Protein AF-A0A968DKX8-F1 (afdb_monomer)

pLDDT: mean 92.48, std 5.24, range [71.94, 97.25]

Radius of gyration: 12.38 Å; Cα contacts (8 Å, |Δi|>4): 162; chains: 1; bounding box: 35×17×22 Å

Mean predicted aligned error: 3.7 Å

Sequence (78 aa):
MAVVRARETLAAELGIGIADVEILAYEQAEWSDSCLGLGGIAESCLQVIVEGWQVELSAQGRSYIARTDELGESIRFE

Foldseek 3Di:
DLQLLLLVVVCVVVVHDSVQKDWPDKDKDWAQFPLRVPDDPPDPTHRDIFTWMWTWMDHPNDIWIWTAGNVNPDIDID

Solvent-accessible surface area (backbone atoms only — not comparable to full-atom values): 4406 Å² total; per-residue (Å²): 106,20,69,58,45,50,44,48,50,51,14,61,77,71,73,51,55,56,86,56,40,45,79,76,48,72,47,83,42,75,20,67,17,74,47,58,71,67,59,51,99,87,50,89,53,52,84,39,80,38,58,20,33,41,31,37,31,35,41,92,93,41,80,43,44,35,35,28,35,64,70,34,87,48,74,47,71,112

Nearest PDB structures (foldseek):
  5d17-assembly1_A  TM=4.623E-01  e=8.506E-01  Escherichia coli
  3sxx-assembly4_B  TM=5.536E-01  e=8.507E+00  Ogataea angusta
  3u12-assembly2_B  TM=5.900E-01  e=8.507E+00  Homo sapiens

Structure (mmCIF, N/CA/C/O backbone):
data_AF-A0A968DKX8-F1
#
_entry.id   AF-A0A968DKX8-F1
#
loop_
_atom_site.group_PDB
_atom_site.id
_atom_site.type_symbol
_atom_site.label_atom_id
_atom_site.label_alt_id
_atom_site.label_comp_id
_atom_site.label_asym_id
_atom_site.label_entity_id
_atom_site.label_seq_id
_atom_site.pdbx_PDB_ins_code
_atom_site.Cartn_x
_atom_site.Cartn_y
_atom_site.Cartn_z
_atom_site.occupancy
_atom_site.B_iso_or_equiv
_atom_site.auth_seq_id
_atom_site.auth_comp_id
_atom_site.auth_asym_id
_atom_site.auth_atom_id
_atom_site.pdbx_PDB_model_num
ATOM 1 N N . MET A 1 1 ? -4.715 -4.465 -11.882 1.00 78.44 1 MET A N 1
ATOM 2 C CA . MET A 1 1 ? -5.410 -5.071 -10.714 1.00 78.44 1 MET A CA 1
ATOM 3 C C . MET A 1 1 ? -4.742 -4.716 -9.383 1.00 78.44 1 MET A C 1
ATOM 5 O O . MET A 1 1 ? -5.391 -4.888 -8.358 1.00 78.44 1 MET A O 1
ATOM 9 N N . ALA A 1 2 ? -3.514 -4.177 -9.385 1.00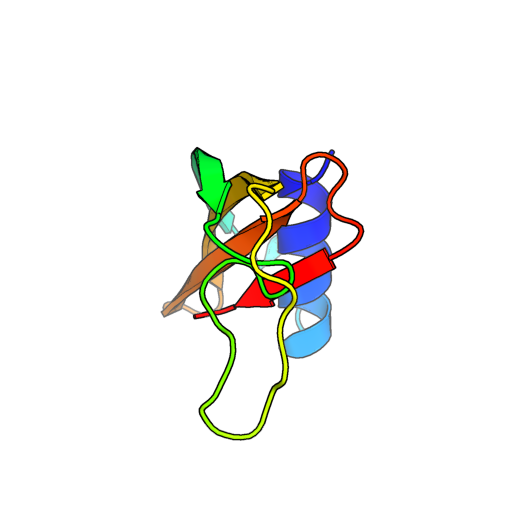 90.88 2 ALA A N 1
ATOM 10 C CA . ALA A 1 2 ? -2.762 -3.807 -8.184 1.00 90.88 2 ALA A CA 1
ATOM 11 C C . ALA A 1 2 ? -3.547 -2.943 -7.177 1.00 90.88 2 ALA A C 1
ATOM 13 O O . ALA A 1 2 ? -3.582 -3.268 -5.996 1.00 90.88 2 ALA A O 1
ATOM 14 N N . VAL A 1 3 ? -4.286 -1.931 -7.650 1.00 92.69 3 VAL A N 1
ATOM 15 C CA . VAL A 1 3 ? -5.124 -1.055 -6.804 1.00 92.69 3 VAL A CA 1
ATOM 16 C C . VAL A 1 3 ? -6.161 -1.829 -5.980 1.00 92.69 3 VAL A C 1
ATOM 18 O O . VAL A 1 3 ? -6.349 -1.566 -4.794 1.00 92.69 3 VAL A O 1
ATOM 21 N N . VAL A 1 4 ? -6.825 -2.816 -6.588 1.00 94.00 4 VAL A N 1
ATOM 22 C CA . VAL A 1 4 ? -7.825 -3.636 -5.887 1.00 94.00 4 VAL A CA 1
ATOM 23 C C . VAL A 1 4 ? -7.144 -4.533 -4.860 1.00 94.00 4 VAL A C 1
ATOM 25 O O . VAL A 1 4 ? -7.617 -4.603 -3.729 1.00 94.00 4 VAL A O 1
ATOM 28 N N . ARG A 1 5 ? -6.005 -5.140 -5.218 1.00 95.19 5 ARG A N 1
ATOM 29 C CA . ARG A 1 5 ? -5.226 -5.971 -4.291 1.00 95.19 5 ARG A CA 1
ATOM 30 C C . ARG A 1 5 ? -4.737 -5.169 -3.088 1.00 95.19 5 ARG A C 1
ATOM 32 O O . ARG A 1 5 ? -4.861 -5.647 -1.972 1.00 95.19 5 ARG A O 1
ATOM 39 N N . ALA A 1 6 ? -4.283 -3.929 -3.287 1.00 95.12 6 ALA A N 1
ATOM 40 C CA . ALA A 1 6 ? -3.860 -3.050 -2.194 1.00 95.12 6 ALA A CA 1
ATOM 41 C C . ALA A 1 6 ? -4.989 -2.803 -1.185 1.00 95.12 6 ALA A C 1
ATOM 43 O O . ALA A 1 6 ? -4.781 -2.891 0.026 1.00 95.12 6 ALA A O 1
ATOM 44 N N . ARG A 1 7 ? -6.209 -2.569 -1.685 1.00 96.00 7 ARG A N 1
ATOM 45 C CA . ARG A 1 7 ? -7.403 -2.438 -0.846 1.00 96.00 7 ARG A CA 1
ATOM 46 C C . ARG A 1 7 ? -7.712 -3.726 -0.076 1.00 96.00 7 ARG A C 1
ATOM 48 O O . ARG A 1 7 ? -8.009 -3.666 1.113 1.00 96.00 7 ARG A O 1
ATOM 55 N N . GLU A 1 8 ? -7.663 -4.877 -0.746 1.00 95.88 8 GLU A N 1
ATOM 56 C CA . GLU A 1 8 ? -7.915 -6.186 -0.127 1.00 95.88 8 GLU A CA 1
ATOM 57 C C . GLU A 1 8 ? -6.886 -6.508 0.964 1.00 95.88 8 GLU A C 1
ATOM 59 O O . GLU A 1 8 ? -7.263 -6.947 2.050 1.00 95.88 8 GLU A O 1
ATOM 64 N N . THR A 1 9 ? -5.606 -6.229 0.710 1.00 96.25 9 THR A N 1
ATOM 65 C CA . THR A 1 9 ? -4.529 -6.402 1.688 1.00 96.25 9 THR A CA 1
ATOM 66 C C . THR A 1 9 ? -4.729 -5.500 2.900 1.00 96.25 9 THR A C 1
AT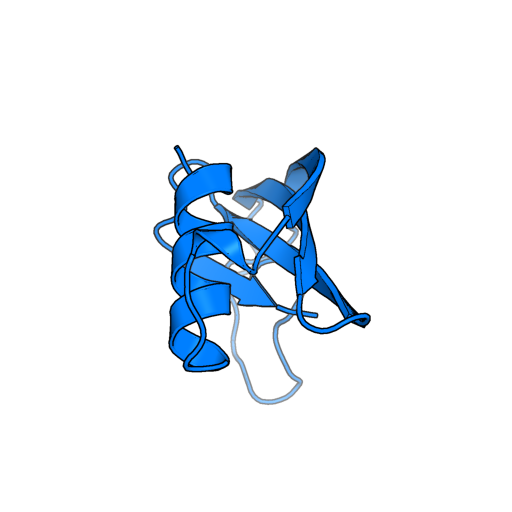OM 68 O O . THR A 1 9 ? -4.635 -5.986 4.022 1.00 96.25 9 THR A O 1
ATOM 71 N N . LEU A 1 10 ? -5.074 -4.221 2.708 1.00 96.06 10 LEU A N 1
ATOM 72 C CA . LEU A 1 10 ? -5.314 -3.313 3.834 1.00 96.06 10 LEU A CA 1
ATOM 73 C C . LEU A 1 10 ? -6.503 -3.767 4.689 1.00 96.06 10 LEU A C 1
ATOM 75 O O . LEU A 1 10 ? -6.435 -3.737 5.917 1.00 96.06 10 LEU A O 1
ATOM 79 N N . ALA A 1 11 ? -7.586 -4.215 4.049 1.00 96.75 11 ALA A N 1
ATOM 80 C CA . ALA A 1 11 ? -8.747 -4.744 4.757 1.00 96.75 11 ALA A CA 1
ATOM 81 C C . ALA A 1 11 ? -8.373 -5.961 5.621 1.00 96.75 11 ALA A C 1
ATOM 83 O O . ALA A 1 11 ? -8.787 -6.045 6.778 1.00 96.75 11 ALA A O 1
ATOM 84 N N . ALA A 1 12 ? -7.548 -6.865 5.078 1.00 96.12 12 ALA A N 1
ATOM 85 C CA . ALA A 1 12 ? -7.057 -8.041 5.788 1.00 96.12 12 ALA A CA 1
ATOM 86 C C . ALA A 1 12 ? -6.141 -7.679 6.972 1.00 96.12 12 ALA A C 1
ATOM 88 O O . ALA A 1 12 ? -6.349 -8.202 8.065 1.00 96.12 12 ALA A O 1
ATOM 89 N N . GLU A 1 13 ? -5.190 -6.756 6.787 1.00 94.69 13 GLU A N 1
ATOM 90 C CA . GLU A 1 13 ? -4.273 -6.280 7.840 1.00 94.69 13 GLU A CA 1
ATOM 91 C C . GLU A 1 13 ? -5.022 -5.613 9.005 1.00 94.69 13 GLU A C 1
ATOM 93 O O . GLU A 1 13 ? -4.671 -5.788 10.172 1.00 94.69 13 GLU A O 1
ATOM 98 N N . LEU A 1 14 ? -6.088 -4.866 8.701 1.00 94.81 14 LEU A N 1
ATOM 99 C CA . LEU 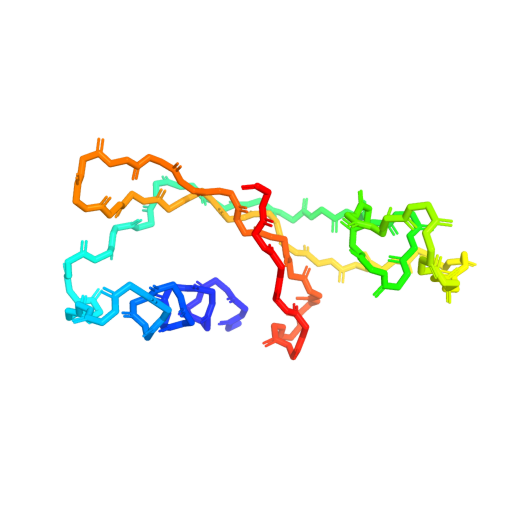A 1 14 ? -6.917 -4.190 9.703 1.00 94.81 14 LEU A CA 1
ATOM 100 C C . LEU A 1 14 ? -8.028 -5.081 10.284 1.00 94.81 14 LEU A C 1
ATOM 102 O O . LEU A 1 14 ? -8.675 -4.681 11.253 1.00 94.81 14 LEU A O 1
ATOM 106 N N . GLY A 1 15 ? -8.270 -6.263 9.708 1.00 96.06 15 GLY A N 1
ATOM 107 C CA . GLY A 1 15 ? -9.346 -7.169 10.118 1.00 96.06 15 GLY A CA 1
ATOM 108 C C . GLY A 1 15 ? -10.757 -6.614 9.881 1.00 96.06 15 GLY A C 1
ATOM 109 O O . GLY A 1 15 ? -11.674 -6.936 10.637 1.00 96.06 15 GLY A O 1
ATOM 110 N N . ILE A 1 16 ? -10.933 -5.769 8.862 1.00 95.94 16 ILE A N 1
ATOM 111 C CA . ILE A 1 16 ? -12.206 -5.116 8.510 1.00 95.94 16 ILE A CA 1
ATOM 112 C C . ILE A 1 16 ? -12.746 -5.623 7.168 1.00 95.94 16 ILE A C 1
ATOM 114 O O . ILE A 1 16 ? -12.081 -6.365 6.443 1.00 95.94 16 ILE A O 1
ATOM 118 N N . GLY A 1 17 ? -13.972 -5.231 6.815 1.00 95.81 17 GLY A N 1
ATOM 119 C CA . GLY A 1 17 ? -14.529 -5.539 5.505 1.00 95.81 17 GLY A CA 1
ATOM 120 C C . GLY A 1 17 ? -13.814 -4.766 4.396 1.00 95.81 17 GLY A C 1
ATOM 121 O O . GLY A 1 17 ? -13.455 -3.606 4.558 1.00 95.81 17 GLY A O 1
ATOM 122 N N . ILE A 1 18 ? -13.670 -5.371 3.213 1.00 94.88 18 ILE A N 1
ATOM 123 C CA . ILE A 1 18 ? -13.130 -4.677 2.024 1.00 94.88 18 ILE A CA 1
ATOM 124 C C . ILE A 1 18 ? -13.981 -3.443 1.671 1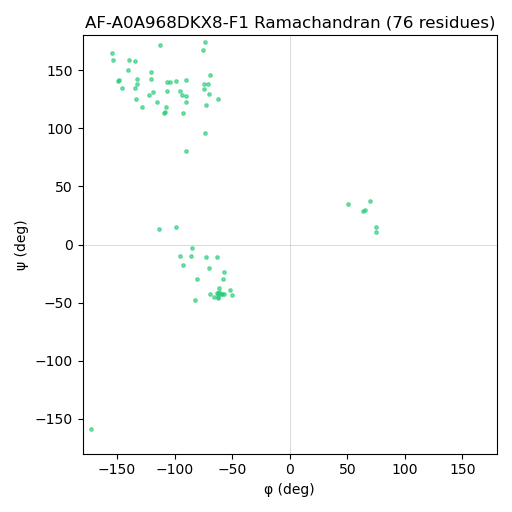.00 94.88 18 ILE A C 1
ATOM 126 O O . ILE A 1 18 ? -13.465 -2.466 1.139 1.00 94.88 18 ILE A O 1
ATOM 130 N N . ALA A 1 19 ? -15.281 -3.483 1.981 1.00 94.62 19 ALA A N 1
ATOM 131 C CA . ALA A 1 19 ? -16.201 -2.363 1.793 1.00 94.62 19 ALA A CA 1
ATOM 132 C C . ALA A 1 19 ? -15.945 -1.189 2.758 1.00 94.62 19 ALA A C 1
ATOM 134 O O . ALA A 1 19 ? -16.360 -0.075 2.456 1.00 94.62 19 ALA A O 1
ATOM 135 N N . ASP A 1 20 ? -15.257 -1.426 3.879 1.00 95.44 20 ASP A N 1
ATOM 136 C CA . ASP A 1 20 ? -14.852 -0.395 4.843 1.00 95.44 20 ASP A CA 1
ATOM 137 C C . ASP A 1 20 ? -13.534 0.296 4.448 1.00 95.44 20 ASP A C 1
ATOM 139 O O . ASP A 1 20 ? -13.088 1.218 5.136 1.00 95.44 20 ASP A O 1
ATOM 143 N N . VAL A 1 21 ? -12.904 -0.149 3.352 1.00 97.25 21 VAL A N 1
ATOM 144 C CA . VAL A 1 21 ? -11.715 0.476 2.772 1.00 97.25 21 VAL A CA 1
ATOM 145 C C . VAL A 1 21 ? -12.094 1.196 1.481 1.00 97.25 21 VAL A C 1
ATOM 147 O O . VAL A 1 21 ? -12.512 0.588 0.494 1.00 97.25 21 VAL A O 1
ATOM 150 N N . GLU A 1 22 ? -11.900 2.505 1.461 1.00 96.31 22 GLU A N 1
ATOM 151 C CA . GLU A 1 22 ? -12.148 3.352 0.301 1.00 96.31 22 GLU A CA 1
ATOM 152 C C . GLU A 1 22 ? -10.839 3.639 -0.441 1.00 96.31 22 GLU A C 1
ATOM 154 O O . GLU A 1 22 ? -9.799 3.841 0.180 1.00 96.31 22 GLU A O 1
ATOM 159 N N . ILE A 1 23 ? -10.879 3.647 -1.774 1.00 95.88 23 ILE A N 1
ATOM 160 C CA . ILE A 1 23 ? -9.747 4.086 -2.600 1.00 95.88 23 ILE A CA 1
ATOM 161 C C . ILE A 1 23 ? -9.950 5.571 -2.876 1.00 95.88 23 ILE A C 1
ATOM 163 O O . ILE A 1 23 ? -10.896 5.934 -3.573 1.00 95.88 23 ILE A O 1
ATOM 167 N N . LEU A 1 24 ? -9.071 6.405 -2.328 1.00 96.00 24 LEU A N 1
ATOM 168 C CA . LEU A 1 24 ? -9.113 7.856 -2.492 1.00 96.00 24 LEU A CA 1
ATOM 169 C C . LEU A 1 24 ? -8.475 8.277 -3.818 1.00 96.00 24 LEU A C 1
ATOM 171 O O . LEU A 1 24 ? -9.062 9.043 -4.581 1.00 96.00 24 LEU A O 1
ATOM 175 N N . ALA A 1 25 ? -7.292 7.738 -4.112 1.00 95.94 25 ALA A N 1
ATOM 176 C CA . ALA A 1 25 ? -6.546 8.027 -5.327 1.00 95.94 25 ALA A CA 1
ATOM 177 C C . ALA A 1 25 ? -5.632 6.857 -5.698 1.00 95.94 25 ALA A C 1
ATOM 179 O O . ALA A 1 25 ? -5.281 6.023 -4.864 1.00 95.94 25 ALA A O 1
ATOM 180 N N . TYR 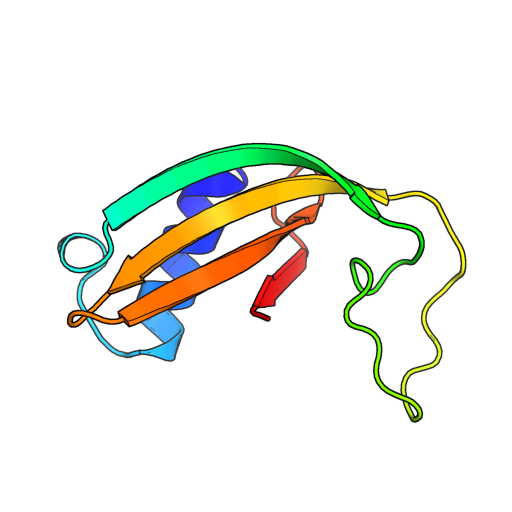A 1 26 ? -5.237 6.794 -6.963 1.00 95.56 26 TYR A N 1
ATOM 181 C CA . TYR A 1 26 ? -4.171 5.911 -7.412 1.00 95.56 26 TYR A CA 1
ATOM 182 C C . TYR A 1 26 ? -3.447 6.540 -8.596 1.00 95.56 26 TYR A C 1
ATOM 184 O O . TYR A 1 26 ? -4.071 7.132 -9.479 1.00 95.56 26 TYR A O 1
ATOM 192 N N . GLU A 1 27 ? -2.132 6.386 -8.626 1.00 95.81 27 GLU A N 1
ATOM 193 C CA . GLU A 1 27 ? -1.275 6.891 -9.690 1.00 95.81 27 GLU A CA 1
ATOM 194 C C . GLU A 1 27 ? -0.174 5.885 -10.011 1.00 95.81 27 GLU A C 1
ATOM 196 O O . GLU A 1 27 ? 0.244 5.092 -9.162 1.00 95.81 2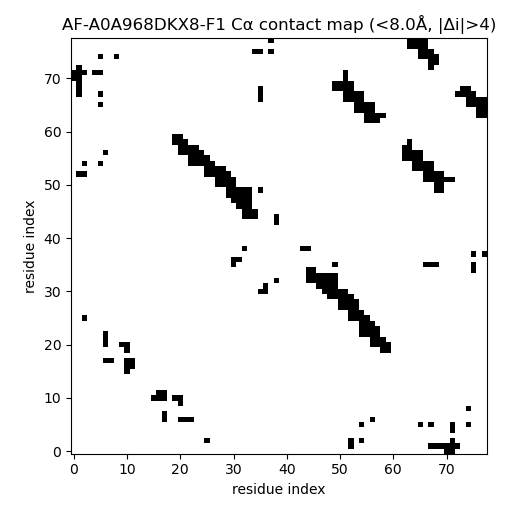7 GLU A O 1
ATOM 201 N N . GLN A 1 28 ? 0.258 5.888 -11.269 1.00 94.88 28 GLN A N 1
ATOM 202 C CA . GLN A 1 28 ? 1.381 5.070 -11.701 1.00 94.88 28 GLN A CA 1
ATOM 203 C C . GLN A 1 28 ? 2.673 5.707 -11.188 1.00 94.88 28 GLN A C 1
ATOM 205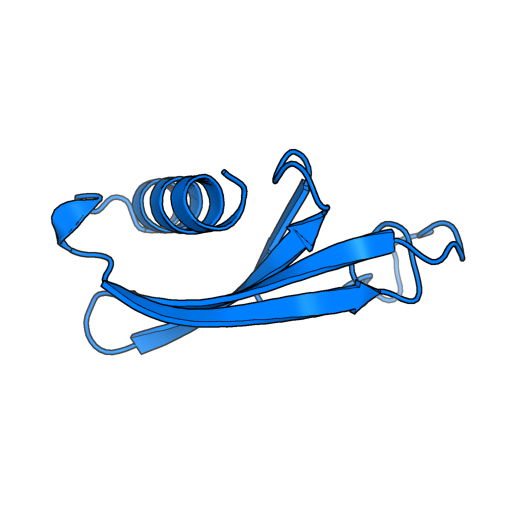 O O . GLN A 1 28 ? 2.855 6.919 -11.304 1.00 94.88 28 GLN A O 1
ATOM 210 N N . ALA A 1 29 ? 3.549 4.892 -10.614 1.00 94.06 29 ALA A N 1
ATOM 211 C CA . ALA A 1 29 ? 4.778 5.336 -9.977 1.00 94.06 29 ALA A CA 1
ATOM 212 C C . ALA A 1 29 ? 5.932 4.384 -10.301 1.00 94.06 29 ALA A C 1
ATOM 214 O O . ALA A 1 29 ? 5.726 3.219 -10.639 1.00 94.06 29 ALA A O 1
ATOM 215 N N . GLU A 1 30 ? 7.151 4.889 -10.170 1.00 93.69 30 GLU A N 1
ATOM 216 C CA . GLU A 1 30 ? 8.381 4.120 -10.327 1.00 93.69 30 GLU A CA 1
ATOM 217 C C . GLU A 1 30 ? 9.145 4.153 -9.004 1.00 93.69 30 GLU A C 1
ATOM 219 O O . GLU A 1 30 ? 9.348 5.215 -8.411 1.00 93.69 30 GLU A O 1
ATOM 224 N N . TRP A 1 31 ? 9.575 2.989 -8.532 1.00 94.25 31 TRP A N 1
ATOM 225 C CA . TRP A 1 31 ? 10.291 2.849 -7.272 1.00 94.25 31 TRP A CA 1
ATOM 226 C C . TRP A 1 31 ? 11.763 2.565 -7.509 1.00 94.25 31 TRP A C 1
ATOM 228 O O . TRP A 1 31 ? 12.108 1.762 -8.365 1.00 94.25 31 TRP A O 1
ATOM 238 N N . SER A 1 32 ? 12.636 3.172 -6.711 1.00 89.56 32 SER A N 1
ATOM 239 C CA . SER A 1 32 ? 14.093 3.081 -6.883 1.00 89.56 32 SER A CA 1
ATOM 240 C C . SER A 1 32 ? 14.707 1.724 -6.504 1.00 89.56 32 SER A C 1
ATOM 242 O O . SER A 1 32 ? 15.900 1.503 -6.737 1.00 89.56 32 SER A O 1
ATOM 244 N N . ASP A 1 33 ? 13.932 0.846 -5.865 1.00 90.19 33 ASP A N 1
ATOM 245 C CA . ASP A 1 33 ? 14.390 -0.436 -5.339 1.00 90.19 33 ASP A CA 1
ATOM 246 C C . ASP A 1 33 ? 13.260 -1.475 -5.243 1.00 90.19 33 ASP A C 1
ATOM 248 O O . ASP A 1 33 ? 12.070 -1.150 -5.253 1.00 90.19 33 ASP A O 1
ATOM 252 N N . SER A 1 34 ? 13.645 -2.747 -5.085 1.00 87.06 34 SER A N 1
ATOM 253 C CA . SER A 1 34 ? 12.724 -3.888 -4.971 1.00 87.06 34 SER A CA 1
ATOM 254 C C . SER A 1 34 ? 11.810 -3.861 -3.740 1.00 87.06 34 SER A C 1
ATOM 256 O O . SER A 1 34 ? 10.904 -4.682 -3.642 1.00 87.06 34 SER A O 1
ATOM 258 N N . CYS A 1 35 ? 12.051 -2.967 -2.781 1.00 90.38 35 CYS A N 1
ATOM 259 C CA . CYS A 1 35 ? 11.208 -2.757 -1.605 1.00 90.38 35 CYS A CA 1
ATOM 260 C C . CYS A 1 35 ? 10.270 -1.558 -1.776 1.00 90.38 35 CYS A C 1
ATOM 262 O O . CYS A 1 35 ? 9.687 -1.089 -0.795 1.00 90.38 35 CYS A O 1
ATOM 264 N N . LEU A 1 36 ? 10.108 -1.078 -3.012 1.00 90.06 36 LEU A N 1
ATOM 265 C CA . LEU A 1 36 ? 9.183 -0.012 -3.383 1.00 90.06 36 LEU A CA 1
ATOM 266 C C . LEU A 1 36 ? 9.532 1.336 -2.720 1.00 90.06 36 LEU A C 1
ATOM 268 O O . LEU A 1 36 ? 8.660 2.159 -2.428 1.00 90.06 36 LEU A O 1
ATOM 272 N N . GLY A 1 37 ? 10.819 1.565 -2.432 1.00 83.81 37 GLY A N 1
ATOM 273 C CA . GLY A 1 37 ? 11.273 2.777 -1.748 1.00 83.81 37 GLY A CA 1
ATOM 274 C C . GLY A 1 37 ? 10.966 2.805 -0.250 1.00 83.81 37 GLY A C 1
ATOM 275 O O . GLY A 1 37 ? 11.104 3.861 0.364 1.00 83.81 37 GLY A O 1
ATOM 276 N N . LEU A 1 38 ? 10.527 1.680 0.328 1.00 88.50 38 LEU A N 1
ATOM 277 C CA . LEU A 1 38 ? 10.194 1.525 1.751 1.00 88.50 38 LEU A CA 1
ATOM 278 C C . LEU A 1 38 ? 11.157 0.571 2.479 1.00 88.50 38 LEU A C 1
ATOM 280 O O . LEU A 1 38 ? 10.871 0.116 3.585 1.00 88.50 38 LEU A O 1
ATOM 284 N N . GLY A 1 39 ? 12.293 0.238 1.860 1.00 81.56 39 GLY A N 1
ATOM 285 C CA . GLY A 1 39 ? 13.323 -0.598 2.474 1.00 81.56 39 GLY A CA 1
ATOM 286 C C . GLY A 1 39 ? 13.920 0.046 3.726 1.00 81.56 39 GLY A C 1
ATOM 287 O O . GLY A 1 39 ? 14.421 1.170 3.683 1.00 81.56 39 GLY A O 1
ATOM 288 N N . GLY A 1 40 ? 13.892 -0.673 4.850 1.00 77.94 40 GLY A N 1
ATOM 289 C CA . GLY A 1 40 ? 14.545 -0.232 6.085 1.00 77.94 40 GLY A CA 1
ATOM 290 C C . GLY A 1 40 ? 16.074 -0.380 6.049 1.00 77.94 40 GLY A C 1
ATOM 291 O O . GLY A 1 40 ? 16.629 -1.100 5.229 1.00 77.94 40 GLY A O 1
ATOM 292 N N . ILE A 1 41 ? 16.771 0.224 7.021 1.00 71.94 41 ILE A N 1
ATOM 293 C CA . ILE A 1 41 ? 18.251 0.197 7.150 1.00 71.94 41 ILE A CA 1
ATOM 294 C C . ILE A 1 41 ? 18.825 -1.236 7.241 1.00 71.94 41 ILE A C 1
ATOM 296 O O . ILE A 1 41 ? 19.997 -1.465 6.951 1.00 71.94 41 ILE A O 1
ATOM 300 N N . ALA A 1 42 ? 18.009 -2.199 7.677 1.00 78.69 42 ALA A N 1
ATOM 301 C CA . ALA A 1 42 ? 18.375 -3.609 7.796 1.00 78.69 42 ALA A CA 1
ATOM 302 C C . ALA A 1 42 ? 17.977 -4.458 6.571 1.00 78.69 42 ALA A C 1
ATOM 304 O O . ALA A 1 42 ? 18.391 -5.614 6.484 1.00 78.69 42 ALA A O 1
ATOM 305 N N . GLU A 1 43 ? 17.181 -3.922 5.641 1.00 81.69 43 GLU A N 1
ATOM 306 C CA . GLU A 1 43 ? 16.778 -4.636 4.429 1.00 81.69 43 GLU A CA 1
ATOM 307 C C . GLU A 1 43 ? 17.778 -4.369 3.299 1.00 81.69 43 GLU A C 1
ATOM 309 O O . GLU A 1 43 ? 18.078 -3.229 2.951 1.00 81.69 43 GLU A O 1
ATOM 314 N N . SER A 1 44 ? 18.288 -5.441 2.691 1.00 82.19 44 SER A N 1
ATOM 315 C CA . SER A 1 44 ? 19.094 -5.342 1.475 1.00 82.19 44 SER A CA 1
ATOM 316 C C . SER A 1 44 ? 18.173 -5.436 0.260 1.00 82.19 44 SER A C 1
ATOM 318 O O . SER A 1 44 ? 18.001 -6.498 -0.333 1.00 82.19 44 SER A O 1
ATOM 320 N N . CYS A 1 45 ? 17.532 -4.316 -0.063 1.00 87.38 45 CYS A N 1
ATOM 321 C CA . CYS A 1 45 ? 16.700 -4.183 -1.254 1.00 87.38 45 CYS A CA 1
ATOM 322 C C . CYS A 1 45 ? 17.593 -4.075 -2.494 1.00 87.38 45 CYS A C 1
ATOM 324 O O . CYS A 1 45 ? 18.620 -3.391 -2.477 1.00 87.38 45 CYS A O 1
ATOM 326 N N . LEU A 1 46 ? 17.216 -4.753 -3.577 1.00 86.38 46 LEU A N 1
ATOM 327 C CA . LEU A 1 46 ? 17.936 -4.642 -4.841 1.00 86.38 46 LEU A CA 1
ATOM 328 C C . LEU A 1 46 ? 17.677 -3.253 -5.431 1.00 86.38 46 LEU A C 1
ATOM 330 O O . LEU A 1 46 ? 16.522 -2.854 -5.562 1.00 86.38 46 LEU A O 1
ATOM 334 N N . GLN A 1 47 ? 18.736 -2.532 -5.809 1.00 86.69 47 GLN A N 1
ATOM 335 C CA . GLN A 1 47 ? 18.609 -1.267 -6.539 1.00 86.69 47 GLN A CA 1
ATOM 336 C C . GLN A 1 47 ? 18.204 -1.549 -7.985 1.00 86.69 47 GLN A C 1
ATOM 338 O O . GLN A 1 47 ? 19.039 -1.853 -8.837 1.00 86.69 47 GLN A O 1
ATOM 343 N N . VAL A 1 48 ? 16.906 -1.469 -8.241 1.00 89.19 48 VAL A N 1
ATOM 344 C CA . VAL A 1 48 ? 16.286 -1.660 -9.547 1.00 89.19 48 VAL A CA 1
ATOM 345 C C . VAL A 1 48 ? 15.056 -0.771 -9.618 1.00 89.19 48 VAL A C 1
ATOM 347 O O . VAL A 1 48 ? 14.351 -0.629 -8.622 1.00 89.19 48 VAL A O 1
ATOM 350 N N . ILE A 1 49 ? 14.805 -0.180 -10.787 1.00 92.00 49 ILE A N 1
ATOM 351 C CA . ILE A 1 49 ? 13.569 0.566 -11.006 1.00 92.00 49 ILE A CA 1
ATOM 352 C C . ILE A 1 49 ? 12.415 -0.430 -11.118 1.00 92.00 49 ILE A C 1
ATOM 354 O O . ILE A 1 49 ? 12.436 -1.300 -11.988 1.00 92.00 49 ILE A O 1
ATOM 358 N N . VAL A 1 50 ? 11.439 -0.313 -10.222 1.00 93.25 50 VAL A N 1
ATOM 359 C CA . VAL A 1 50 ? 10.214 -1.116 -10.230 1.00 93.25 50 VAL A CA 1
ATOM 360 C C . VAL A 1 50 ? 9.055 -0.228 -10.649 1.00 93.25 50 VAL A C 1
ATOM 362 O O . VAL A 1 50 ? 8.685 0.692 -9.924 1.00 93.25 50 VAL A O 1
ATOM 365 N N . GLU A 1 51 ? 8.469 -0.517 -11.805 1.00 94.31 51 GLU A N 1
ATOM 366 C CA . GLU A 1 51 ? 7.219 0.106 -12.238 1.00 94.31 51 GLU A CA 1
ATOM 367 C C . GLU A 1 51 ? 6.058 -0.415 -11.387 1.00 94.31 51 GLU A C 1
ATOM 369 O O . GLU A 1 51 ? 5.973 -1.605 -11.062 1.00 94.31 51 GLU A O 1
ATOM 374 N N . GLY A 1 52 ? 5.158 0.481 -10.999 1.00 95.38 52 GLY A N 1
ATOM 375 C CA . GLY A 1 52 ? 4.127 0.146 -10.041 1.00 95.38 52 GLY A CA 1
ATOM 376 C C . GLY A 1 52 ? 3.076 1.220 -9.834 1.00 95.38 52 GLY A C 1
ATOM 377 O O . GLY A 1 52 ? 2.843 2.077 -10.687 1.00 95.38 52 GLY A O 1
ATOM 378 N N . TRP A 1 53 ? 2.400 1.138 -8.691 1.00 96.25 53 TRP A N 1
ATOM 379 C CA . TRP A 1 53 ? 1.300 2.034 -8.345 1.00 96.25 53 TRP A CA 1
ATOM 380 C C . TRP A 1 53 ? 1.418 2.531 -6.916 1.00 96.25 53 TRP A C 1
ATOM 382 O O . TRP A 1 53 ? 1.630 1.733 -5.998 1.00 96.25 53 TRP A O 1
ATOM 392 N N . GLN A 1 54 ? 1.208 3.831 -6.736 1.00 96.69 54 GLN A N 1
ATOM 393 C CA . GLN A 1 54 ? 0.900 4.430 -5.447 1.00 96.69 54 GLN A CA 1
ATOM 394 C C . GLN A 1 54 ? -0.619 4.513 -5.308 1.00 96.69 54 GLN A C 1
ATOM 396 O O . GLN A 1 54 ? -1.301 5.006 -6.204 1.00 96.69 54 GLN A O 1
ATOM 401 N N . VAL A 1 55 ? -1.157 4.013 -4.203 1.00 97.00 55 VAL A N 1
ATOM 402 C CA . VAL A 1 55 ? -2.595 3.940 -3.948 1.00 97.00 55 VAL A CA 1
ATOM 403 C C . VAL A 1 55 ? -2.880 4.562 -2.596 1.00 97.00 55 VAL A C 1
ATOM 405 O O . VAL A 1 55 ? -2.416 4.072 -1.571 1.00 97.00 55 VAL A O 1
ATOM 408 N N . GLU A 1 56 ? -3.670 5.625 -2.592 1.00 97.25 56 GLU A N 1
ATOM 409 C CA . GLU A 1 56 ? -4.157 6.252 -1.374 1.00 97.25 56 GLU A CA 1
ATOM 410 C C . GLU A 1 56 ? -5.489 5.610 -0.978 1.00 97.25 56 GLU A C 1
ATOM 412 O O . GLU A 1 56 ? -6.448 5.562 -1.755 1.00 97.25 56 GLU A O 1
ATOM 417 N N . LEU A 1 57 ? -5.534 5.076 0.236 1.00 97.12 57 LEU A N 1
ATOM 418 C CA . LEU A 1 57 ? -6.652 4.337 0.800 1.00 97.12 57 LEU A CA 1
ATOM 419 C C . LEU A 1 57 ? -7.137 5.040 2.068 1.00 97.12 57 LEU A C 1
ATOM 421 O O . LEU A 1 57 ? -6.344 5.614 2.808 1.00 97.12 57 LEU A O 1
ATOM 425 N N . SER A 1 58 ? -8.428 4.949 2.361 1.00 96.50 58 SER A N 1
ATOM 426 C CA . SER A 1 58 ? -9.019 5.401 3.620 1.00 96.50 58 SER A CA 1
ATOM 427 C C . SER A 1 58 ? -9.718 4.239 4.301 1.00 96.50 58 SER A C 1
ATOM 429 O O . SER A 1 58 ? -10.525 3.550 3.684 1.00 96.50 58 SER A O 1
ATOM 431 N N . ALA A 1 59 ? -9.418 4.012 5.575 1.00 96.06 59 ALA A N 1
ATOM 432 C CA . ALA A 1 59 ? -10.060 2.985 6.380 1.00 96.06 59 ALA A CA 1
ATOM 433 C C . ALA A 1 59 ? -10.188 3.459 7.826 1.00 96.06 59 ALA A C 1
ATOM 435 O O . ALA A 1 59 ? -9.245 4.001 8.401 1.00 96.06 59 ALA A O 1
ATOM 436 N N . GLN A 1 60 ? -11.362 3.258 8.433 1.00 93.06 60 GLN A N 1
ATOM 437 C CA . GLN A 1 60 ? -11.634 3.638 9.830 1.00 93.06 60 GLN A CA 1
ATOM 438 C C . GLN A 1 60 ? -11.259 5.101 10.170 1.00 93.06 60 GLN A C 1
ATOM 440 O O . GLN A 1 60 ? -10.805 5.402 11.275 1.00 93.06 60 GLN A O 1
ATOM 445 N N . GLY A 1 61 ? -11.424 6.020 9.211 1.00 91.94 61 GLY A N 1
ATOM 446 C CA . GLY A 1 61 ? -11.093 7.441 9.378 1.00 91.94 61 GLY A CA 1
ATOM 447 C C . GLY A 1 61 ? -9.595 7.766 9.341 1.00 91.94 61 GLY A C 1
ATOM 448 O O . GLY A 1 61 ? -9.205 8.853 9.765 1.00 91.94 61 GLY A O 1
ATOM 449 N N . ARG A 1 62 ? -8.755 6.840 8.863 1.00 95.00 62 ARG A N 1
ATOM 450 C CA . ARG A 1 62 ? -7.314 7.029 8.651 1.00 95.00 62 ARG A CA 1
ATOM 451 C C . ARG A 1 62 ? -6.965 6.814 7.185 1.00 95.00 62 ARG A C 1
ATOM 453 O O . ARG A 1 62 ? -7.515 5.919 6.550 1.00 95.00 62 ARG A O 1
ATOM 460 N N . SER A 1 63 ? -6.034 7.614 6.681 1.00 95.19 63 SER A N 1
ATOM 461 C CA . SER A 1 63 ? -5.456 7.466 5.347 1.00 95.19 63 SER A CA 1
ATOM 462 C C . SER A 1 63 ? -4.216 6.572 5.387 1.00 95.19 63 SER A C 1
ATOM 464 O O . SER A 1 63 ? -3.415 6.667 6.317 1.00 95.19 63 SER A O 1
ATOM 466 N N . TYR A 1 64 ? -4.055 5.741 4.365 1.00 96.56 64 TYR A N 1
ATOM 467 C CA . TYR A 1 64 ? -2.947 4.811 4.174 1.00 96.56 64 TYR A CA 1
ATOM 468 C C . TYR A 1 64 ? -2.431 4.947 2.747 1.00 96.56 64 TYR A C 1
ATOM 470 O O . TYR A 1 64 ? -3.226 5.023 1.812 1.00 96.56 64 TYR A O 1
ATOM 478 N N . ILE A 1 65 ? -1.114 4.930 2.568 1.00 96.88 65 ILE A N 1
ATOM 479 C CA . ILE A 1 65 ? -0.498 4.950 1.242 1.00 96.88 65 ILE A CA 1
ATOM 480 C C . ILE A 1 65 ? 0.096 3.572 0.996 1.00 96.88 65 ILE A C 1
ATOM 482 O O . ILE A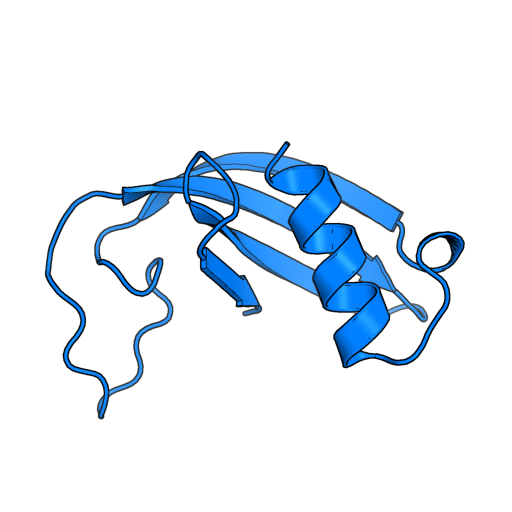 1 65 ? 1.030 3.157 1.676 1.00 96.88 65 ILE A O 1
ATOM 486 N N . ALA A 1 66 ? -0.464 2.854 0.031 1.00 96.31 66 ALA A N 1
ATOM 487 C CA . ALA A 1 66 ? 0.078 1.594 -0.440 1.00 96.31 66 ALA A CA 1
ATOM 488 C C . ALA A 1 66 ? 0.953 1.838 -1.669 1.00 96.31 66 ALA A C 1
ATOM 490 O O . ALA A 1 66 ? 0.543 2.491 -2.626 1.00 96.31 66 ALA A O 1
ATOM 491 N N . ARG A 1 67 ? 2.146 1.261 -1.667 1.00 96.69 67 ARG A N 1
ATOM 492 C CA . ARG A 1 67 ? 3.034 1.166 -2.819 1.00 96.69 67 ARG A CA 1
ATOM 493 C C . ARG A 1 67 ? 3.015 -0.268 -3.308 1.00 96.69 67 ARG A C 1
ATOM 495 O O . ARG A 1 67 ? 3.122 -1.198 -2.508 1.00 96.69 67 ARG A O 1
ATOM 502 N N . THR A 1 68 ? 2.853 -0.444 -4.611 1.00 95.88 68 THR A N 1
ATOM 503 C CA . THR A 1 68 ? 2.767 -1.764 -5.246 1.00 95.88 68 THR A CA 1
ATOM 504 C C . THR A 1 68 ? 3.636 -1.837 -6.490 1.00 95.88 68 THR A C 1
ATOM 506 O O . THR A 1 68 ? 3.934 -0.792 -7.067 1.00 95.88 68 THR A O 1
ATOM 509 N N . ASP A 1 69 ? 4.027 -3.040 -6.911 1.00 94.44 69 ASP A N 1
ATOM 510 C CA . ASP A 1 69 ? 4.513 -3.281 -8.276 1.00 94.44 69 ASP A CA 1
ATOM 511 C C . ASP A 1 69 ? 3.349 -3.252 -9.288 1.00 94.44 69 ASP A C 1
ATOM 513 O O . ASP A 1 69 ? 2.175 -3.172 -8.917 1.00 94.44 69 ASP A O 1
ATOM 517 N N . GLU A 1 70 ? 3.659 -3.337 -10.582 1.00 93.88 70 GL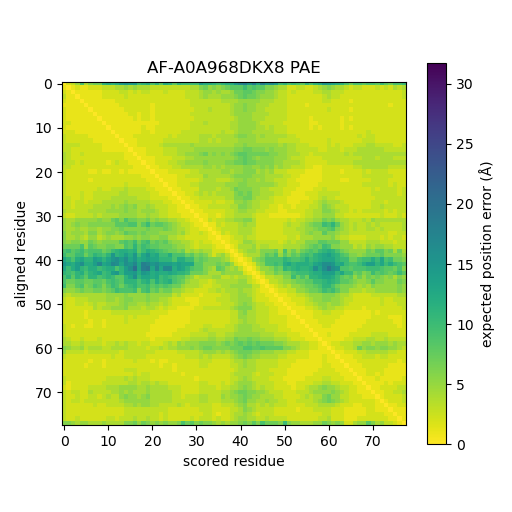U A N 1
ATOM 518 C CA . GLU A 1 70 ? 2.675 -3.271 -11.669 1.00 93.88 70 GLU A CA 1
ATOM 519 C C . GLU A 1 70 ? 1.499 -4.252 -11.492 1.00 93.88 70 GLU A C 1
ATOM 521 O O . GLU A 1 70 ? 0.335 -3.915 -11.764 1.00 93.88 70 GLU A O 1
ATOM 526 N N . LEU A 1 71 ? 1.783 -5.461 -11.004 1.00 91.94 71 LEU A N 1
ATOM 527 C CA . LEU A 1 71 ? 0.800 -6.526 -10.846 1.00 91.94 71 LEU A CA 1
ATOM 528 C C . LEU A 1 71 ? 0.164 -6.525 -9.447 1.00 91.94 71 LEU A C 1
ATOM 530 O O . LEU A 1 71 ? -0.929 -7.082 -9.274 1.00 91.94 71 LEU A O 1
ATOM 534 N N . GLY A 1 72 ? 0.772 -5.862 -8.463 1.00 91.25 72 GLY A N 1
ATOM 535 C CA . GLY A 1 72 ? 0.366 -5.912 -7.059 1.00 91.25 72 GLY A CA 1
ATOM 536 C C . GLY A 1 72 ? 0.641 -7.275 -6.427 1.00 91.25 72 GLY A C 1
ATOM 537 O O . GLY A 1 72 ? -0.189 -7.781 -5.674 1.00 91.25 72 GLY A O 1
ATOM 538 N N . GLU A 1 73 ? 1.755 -7.898 -6.805 1.00 91.44 73 GLU A N 1
ATOM 539 C CA . GLU A 1 73 ? 2.324 -9.079 -6.146 1.00 91.44 73 GLU A CA 1
ATOM 540 C C . GLU A 1 73 ? 3.112 -8.695 -4.887 1.00 91.44 73 GLU A C 1
ATOM 542 O O . GLU A 1 73 ? 3.163 -9.451 -3.919 1.00 91.44 73 GLU A O 1
ATOM 547 N N . SER A 1 74 ? 3.688 -7.497 -4.885 1.00 91.44 74 SER A N 1
ATOM 548 C CA . SER A 1 74 ? 4.354 -6.858 -3.761 1.00 91.44 74 SER A CA 1
ATOM 549 C C . SER A 1 74 ? 3.573 -5.609 -3.385 1.00 91.44 74 SER A C 1
ATOM 551 O O . SER A 1 74 ? 3.355 -4.729 -4.212 1.00 91.44 74 SER A O 1
ATOM 553 N N . ILE A 1 75 ? 3.137 -5.537 -2.129 1.00 94.12 75 ILE A N 1
ATOM 554 C CA . ILE A 1 75 ? 2.342 -4.431 -1.591 1.00 94.12 75 ILE A CA 1
ATOM 555 C C . ILE A 1 75 ? 2.958 -4.046 -0.256 1.00 94.12 75 ILE A C 1
ATOM 557 O O . ILE A 1 75 ? 3.137 -4.900 0.614 1.00 94.12 75 ILE A O 1
ATOM 561 N N . ARG A 1 76 ? 3.301 -2.770 -0.097 1.00 93.75 76 ARG A N 1
ATOM 562 C CA . ARG A 1 76 ? 3.836 -2.218 1.149 1.00 93.75 76 ARG A CA 1
ATOM 563 C C . ARG A 1 76 ? 3.119 -0.926 1.497 1.00 93.75 76 ARG A C 1
ATOM 565 O O . ARG A 1 76 ? 2.788 -0.154 0.606 1.00 93.75 76 ARG A O 1
ATOM 572 N N . PHE A 1 77 ? 2.876 -0.713 2.782 1.00 93.56 77 PHE A N 1
ATOM 573 C CA . PHE A 1 77 ? 2.229 0.491 3.291 1.00 93.56 77 PHE A CA 1
ATOM 574 C C . PHE A 1 77 ? 3.277 1.399 3.934 1.00 93.56 77 PHE A C 1
ATOM 576 O O . PHE A 1 77 ? 4.194 0.895 4.586 1.00 93.56 77 PHE A O 1
ATOM 583 N N . GLU A 1 78 ? 3.149 2.703 3.704 1.00 89.75 78 GLU A N 1
ATOM 584 C CA . GLU A 1 78 ? 3.937 3.748 4.376 1.00 89.75 78 GLU A CA 1
ATOM 585 C C . GLU A 1 78 ? 3.461 4.002 5.814 1.00 89.75 78 GLU A C 1
ATOM 587 O O . GLU A 1 78 ? 2.227 3.984 6.048 1.00 89.75 78 GLU A O 1
#

Secondary structure (DSSP, 8-state):
-HHHHHHHHHHHHHTS-GGGEEEEEEEEEEESSTTTT---TT-------EEEEEEEEEETTEEEEEEEESSSSSEEE-